Protein AF-A0A8T5IYB0-F1 (afdb_monomer_lite)

Radius of gyration: 17.4 Å; chains: 1; bounding box: 50×28×50 Å

Foldseek 3Di:
DDDDPLRVVVVVVVVVVVVLVVCCVPPVPVSVVVVCVQVVCVVVNVVVVVVVVVVNVVSCVVPDDLLVVVVVVVVVVVVVCVVCVVPVVVVVVPDDPPCPCVVCVVVVVVVVVSVVRVVVVVPD

Sequence (124 aa):
MTYTPIEIIAMIFLVSGVIKMIYLIVNPNAWMNFANKIYSKPKPLKYISLILAAIIFYYLIQVFTMVEIFAVMAFMALIIVFGMADHVGKILKSFKIKNMWKEYWIYTLIWIALMAWVIKELFF

Secondary structure (DSSP, 8-state):
-PPPHHHHHHHHHHHHHHHHHHHHHH-HHHHHHHHHHHHT-HHHHHHHHHHHHHHHHHHHTTTS-HHHHHHHHHHHHHHHHHHHHHHHHHHHHH---TTHHHHHHHHHHHHHHHHHHHHHHHH-

pLDDT: mean 92.92, std 5.95, range [57.06, 98.19]

Structure (mmCIF, N/CA/C/O backbone):
data_AF-A0A8T5IYB0-F1
#
_entry.id   AF-A0A8T5IYB0-F1
#
loop_
_atom_site.group_PDB
_atom_site.id
_atom_site.type_symbol
_atom_site.label_atom_id
_atom_site.label_alt_id
_atom_site.label_comp_id
_atom_site.label_asym_id
_atom_site.label_entity_id
_atom_site.label_seq_id
_atom_site.pdbx_PDB_ins_code
_atom_site.Cartn_x
_atom_site.Cartn_y
_atom_site.Cartn_z
_atom_site.occupancy
_atom_site.B_iso_or_equiv
_atom_site.auth_seq_id
_atom_site.auth_comp_id
_atom_site.auth_asym_id
_atom_site.auth_atom_id
_atom_site.pdbx_PDB_model_num
ATOM 1 N N . MET A 1 1 ? 27.968 -6.196 4.254 1.00 57.06 1 MET A N 1
ATOM 2 C CA . MET A 1 1 ? 26.965 -6.330 3.178 1.00 57.06 1 MET A CA 1
ATOM 3 C C . MET A 1 1 ? 26.205 -5.023 3.097 1.00 57.06 1 MET A C 1
ATOM 5 O O . MET A 1 1 ? 25.812 -4.520 4.143 1.00 57.06 1 MET A O 1
ATOM 9 N N . THR A 1 2 ? 26.078 -4.448 1.906 1.00 83.69 2 THR A N 1
ATOM 10 C CA . THR A 1 2 ? 25.374 -3.176 1.694 1.00 83.69 2 THR A CA 1
ATOM 11 C C . THR A 1 2 ? 23.974 -3.497 1.192 1.00 83.69 2 THR A C 1
ATOM 13 O O . THR A 1 2 ? 23.852 -4.143 0.157 1.00 83.69 2 THR A O 1
ATOM 16 N N . TYR A 1 3 ? 22.944 -3.090 1.934 1.00 88.62 3 TYR A N 1
ATOM 17 C CA . TYR A 1 3 ? 21.552 -3.303 1.539 1.00 88.62 3 TYR A CA 1
ATOM 18 C C . TYR A 1 3 ? 21.174 -2.397 0.366 1.00 88.62 3 TYR A C 1
ATOM 20 O O . TYR A 1 3 ? 21.535 -1.217 0.337 1.00 88.62 3 TYR A O 1
ATOM 28 N N . THR A 1 4 ? 20.413 -2.936 -0.580 1.00 93.38 4 THR A N 1
ATOM 29 C CA . THR A 1 4 ? 19.777 -2.169 -1.651 1.00 93.38 4 THR A CA 1
ATOM 30 C C . THR A 1 4 ? 18.652 -1.283 -1.091 1.00 93.38 4 THR A C 1
ATOM 32 O O . THR A 1 4 ? 18.090 -1.576 -0.030 1.00 93.38 4 THR A O 1
ATOM 35 N N . PRO A 1 5 ? 18.257 -0.201 -1.790 1.00 92.69 5 PRO A N 1
ATOM 36 C CA . PRO A 1 5 ? 17.167 0.662 -1.333 1.00 92.69 5 PRO A CA 1
ATOM 37 C C . PRO A 1 5 ? 15.851 -0.087 -1.078 1.00 92.69 5 PRO A C 1
ATOM 39 O O . PRO A 1 5 ? 15.159 0.206 -0.103 1.00 92.69 5 PRO A O 1
ATOM 42 N N . ILE A 1 6 ? 15.517 -1.078 -1.915 1.00 93.19 6 ILE A N 1
ATOM 43 C CA . ILE A 1 6 ? 14.284 -1.858 -1.759 1.00 93.19 6 ILE A CA 1
ATOM 44 C C . ILE A 1 6 ? 14.338 -2.790 -0.542 1.00 93.19 6 ILE A C 1
ATOM 46 O O . ILE A 1 6 ? 13.347 -2.914 0.175 1.00 93.19 6 ILE A O 1
ATOM 50 N N . GLU A 1 7 ? 15.502 -3.370 -0.239 1.00 93.88 7 GLU A N 1
ATOM 51 C CA . GLU A 1 7 ? 15.707 -4.169 0.974 1.00 93.88 7 GLU A CA 1
ATOM 52 C C . GLU A 1 7 ? 15.596 -3.309 2.235 1.00 93.88 7 GLU A C 1
ATOM 54 O O . GLU A 1 7 ? 15.006 -3.744 3.221 1.00 93.88 7 GLU A O 1
ATOM 59 N N . ILE A 1 8 ? 16.085 -2.064 2.200 1.00 95.19 8 ILE A N 1
ATOM 60 C CA . ILE A 1 8 ? 15.920 -1.112 3.307 1.00 95.19 8 ILE A CA 1
ATOM 61 C C . ILE A 1 8 ? 14.434 -0.796 3.524 1.00 95.19 8 ILE A C 1
ATOM 63 O O . ILE A 1 8 ? 13.959 -0.823 4.660 1.00 95.19 8 ILE A O 1
ATOM 67 N N . ILE A 1 9 ? 13.678 -0.536 2.452 1.00 94.56 9 ILE A N 1
ATOM 68 C CA . ILE A 1 9 ? 12.227 -0.302 2.531 1.00 94.56 9 ILE A CA 1
ATOM 69 C C . ILE A 1 9 ? 11.519 -1.527 3.124 1.00 94.56 9 ILE A C 1
ATOM 71 O O . ILE A 1 9 ? 10.715 -1.385 4.049 1.00 94.56 9 ILE A O 1
ATOM 75 N N . ALA A 1 10 ? 11.847 -2.727 2.638 1.00 94.81 10 ALA A N 1
ATOM 76 C CA . ALA A 1 10 ? 11.290 -3.978 3.139 1.00 94.81 10 ALA A CA 1
ATOM 77 C C . ALA A 1 10 ? 11.627 -4.196 4.622 1.00 94.81 10 ALA A C 1
ATOM 79 O O . ALA A 1 10 ? 10.752 -4.567 5.401 1.00 94.81 10 ALA A O 1
ATOM 80 N N . MET A 1 11 ? 12.857 -3.894 5.039 1.00 96.19 11 MET A N 1
ATOM 81 C CA . MET A 1 11 ? 13.295 -3.990 6.430 1.00 96.19 11 MET A CA 1
ATOM 82 C C . MET A 1 11 ? 12.532 -3.014 7.334 1.00 96.19 11 MET A C 1
ATOM 84 O O . MET A 1 11 ? 12.052 -3.413 8.394 1.00 96.19 11 MET A O 1
ATOM 88 N N . ILE A 1 12 ? 12.362 -1.755 6.917 1.00 95.38 12 ILE A N 1
ATOM 89 C CA . ILE A 1 12 ? 11.574 -0.760 7.663 1.00 95.38 12 ILE A CA 1
ATOM 90 C C . ILE A 1 12 ? 10.119 -1.228 7.801 1.00 95.38 12 ILE A C 1
ATOM 92 O O . ILE A 1 12 ? 9.536 -1.160 8.890 1.00 95.38 12 ILE A O 1
ATOM 96 N N . PHE A 1 13 ? 9.526 -1.736 6.719 1.00 94.75 13 PHE A N 1
ATOM 97 C CA . PHE A 1 13 ? 8.164 -2.261 6.741 1.00 94.75 13 PHE A CA 1
ATOM 98 C C . PHE A 1 13 ? 8.038 -3.486 7.657 1.00 94.75 13 PHE A C 1
ATOM 100 O O . PHE A 1 13 ? 7.123 -3.548 8.474 1.00 94.75 13 PHE A O 1
ATOM 107 N N . LEU A 1 14 ? 8.992 -4.418 7.596 1.00 96.50 14 LEU A N 1
ATOM 108 C CA . LEU A 1 14 ? 9.034 -5.600 8.452 1.00 96.50 14 LEU A CA 1
ATOM 109 C C . LEU A 1 14 ? 9.123 -5.214 9.931 1.00 96.50 14 LEU A C 1
ATOM 111 O O . LEU A 1 14 ? 8.299 -5.652 10.729 1.00 96.50 14 LEU A O 1
ATOM 115 N N . VAL A 1 15 ? 10.086 -4.365 10.297 1.00 96.88 15 VAL A N 1
ATOM 116 C CA . VAL A 1 15 ? 10.292 -3.936 11.688 1.00 96.88 15 VAL A CA 1
ATOM 117 C C . VAL A 1 15 ? 9.055 -3.211 12.215 1.00 96.88 15 VAL A C 1
ATOM 119 O O . VAL A 1 15 ? 8.565 -3.537 13.296 1.00 96.88 15 VAL A O 1
ATOM 122 N N . SER A 1 16 ? 8.499 -2.269 11.448 1.00 94.06 16 SER A N 1
ATOM 123 C CA . SER A 1 16 ? 7.281 -1.556 11.854 1.00 94.06 16 SER A CA 1
ATOM 124 C C . SER A 1 16 ? 6.064 -2.482 11.967 1.00 94.06 16 SER A C 1
ATOM 126 O O . SER A 1 16 ? 5.276 -2.336 12.903 1.00 94.06 16 SER A O 1
ATOM 128 N N . GLY A 1 17 ? 5.936 -3.470 11.077 1.00 94.50 17 GLY A N 1
ATOM 129 C CA . GLY A 1 17 ? 4.907 -4.505 11.128 1.00 94.50 17 GLY A CA 1
ATOM 130 C C . GLY A 1 17 ? 5.021 -5.380 12.374 1.00 94.50 17 GLY A C 1
ATOM 131 O O . GLY A 1 17 ? 4.039 -5.539 13.095 1.00 94.50 17 GLY A O 1
ATOM 132 N N . VAL A 1 18 ? 6.219 -5.879 12.683 1.00 96.62 18 VAL A N 1
ATOM 133 C CA . VAL A 1 18 ? 6.479 -6.680 13.890 1.00 96.62 18 VAL A CA 1
ATOM 134 C C . VAL A 1 18 ? 6.158 -5.879 15.150 1.00 96.62 18 VAL A C 1
ATOM 136 O O . VAL A 1 18 ? 5.404 -6.357 15.996 1.00 96.62 18 VAL A O 1
ATOM 139 N N . ILE A 1 19 ? 6.644 -4.636 15.250 1.00 94.31 19 ILE A N 1
ATOM 140 C CA . ILE A 1 19 ? 6.334 -3.747 16.379 1.00 94.31 19 ILE A CA 1
ATOM 141 C C . ILE A 1 19 ? 4.820 -3.567 16.508 1.00 94.31 19 ILE A C 1
ATOM 143 O O . ILE A 1 19 ? 4.271 -3.754 17.592 1.00 94.31 19 ILE A O 1
ATOM 147 N N . LYS A 1 20 ? 4.125 -3.256 15.408 1.00 92.50 20 LYS A N 1
ATOM 148 C CA . LYS A 1 20 ? 2.667 -3.101 15.395 1.00 92.50 20 LYS A CA 1
ATOM 149 C C . LYS A 1 20 ? 1.956 -4.355 15.907 1.00 92.50 20 LYS A C 1
ATOM 151 O O . LYS A 1 20 ? 1.048 -4.230 16.724 1.00 92.50 20 LYS A O 1
ATOM 156 N N . MET A 1 21 ? 2.350 -5.541 15.446 1.00 94.88 21 MET A N 1
ATOM 157 C CA . MET A 1 21 ? 1.721 -6.800 15.858 1.00 94.88 21 MET A CA 1
ATOM 158 C C . MET A 1 21 ? 1.958 -7.087 17.344 1.00 94.88 21 MET A C 1
ATOM 160 O O . MET A 1 21 ? 1.013 -7.437 18.046 1.00 94.88 21 MET A O 1
ATOM 164 N N . ILE A 1 22 ? 3.172 -6.851 17.852 1.00 94.88 22 ILE A N 1
ATOM 165 C CA . ILE A 1 22 ? 3.481 -6.982 19.284 1.00 94.88 22 ILE A CA 1
ATOM 166 C C . ILE A 1 22 ? 2.612 -6.027 20.109 1.00 94.88 22 ILE A C 1
ATOM 168 O O . ILE A 1 22 ? 1.975 -6.450 21.070 1.00 94.88 22 ILE A O 1
ATOM 172 N N . TYR A 1 23 ? 2.533 -4.752 19.720 1.00 93.12 23 TYR A N 1
ATOM 173 C CA . TYR A 1 23 ? 1.716 -3.765 20.430 1.00 93.12 23 TYR A CA 1
ATOM 174 C C . TYR A 1 23 ? 0.226 -4.102 20.391 1.00 93.12 23 TYR A C 1
ATOM 176 O O . TYR A 1 23 ? -0.451 -3.932 21.399 1.00 93.12 23 TYR A O 1
ATOM 184 N N . LEU A 1 24 ? -0.290 -4.603 19.268 1.00 93.00 24 LEU A N 1
ATOM 185 C CA . LEU A 1 24 ? -1.685 -5.032 19.163 1.00 93.00 24 LEU A CA 1
ATOM 186 C C . LEU A 1 24 ? -2.020 -6.186 20.116 1.00 93.00 24 LEU A C 1
ATOM 188 O O . LEU A 1 24 ? -3.115 -6.197 20.670 1.00 93.00 24 LEU A O 1
ATOM 192 N N . ILE A 1 25 ? -1.090 -7.123 20.323 1.00 95.69 25 ILE A N 1
ATOM 193 C CA . ILE A 1 25 ? -1.281 -8.267 21.224 1.00 95.69 25 ILE A CA 1
ATOM 194 C C . ILE A 1 25 ? -1.118 -7.847 22.692 1.00 95.69 25 ILE A C 1
ATOM 196 O O . ILE A 1 25 ? -1.934 -8.215 23.531 1.00 95.69 25 ILE A O 1
ATOM 200 N N . VAL A 1 26 ? -0.075 -7.074 23.012 1.00 96.50 26 VAL A N 1
ATOM 201 C CA . VAL A 1 26 ? 0.273 -6.719 24.400 1.00 96.50 26 VAL A CA 1
ATOM 202 C C . VAL A 1 26 ? -0.587 -5.572 24.937 1.00 96.50 26 VAL A C 1
ATOM 204 O O . VAL A 1 26 ? -0.990 -5.590 26.097 1.00 96.50 26 VAL A O 1
ATOM 207 N N . ASN A 1 27 ? -0.857 -4.549 24.123 1.00 94.75 27 ASN A N 1
ATOM 208 C CA . ASN A 1 27 ? -1.612 -3.367 24.532 1.00 94.75 27 ASN A CA 1
ATOM 209 C C . ASN A 1 27 ? -2.379 -2.743 23.344 1.00 94.75 27 ASN A C 1
ATOM 211 O O . ASN A 1 27 ? -1.967 -1.708 22.798 1.00 94.75 27 ASN A O 1
ATOM 215 N N . PRO A 1 28 ? -3.527 -3.330 22.954 1.00 92.94 28 PRO A N 1
ATOM 216 C CA . PRO A 1 28 ? -4.306 -2.859 21.809 1.00 92.94 28 PRO A CA 1
ATOM 217 C C . PRO A 1 28 ? -4.783 -1.410 21.970 1.00 92.94 28 PRO A C 1
ATOM 219 O O . PRO A 1 28 ? -4.846 -0.671 20.987 1.00 92.94 28 PRO A O 1
ATOM 222 N N . ASN A 1 29 ? -5.058 -0.969 23.202 1.00 94.50 29 ASN A N 1
ATOM 223 C CA . ASN A 1 29 ? -5.477 0.405 23.487 1.00 94.50 29 ASN A CA 1
ATOM 224 C C . ASN A 1 29 ? -4.365 1.418 23.189 1.00 94.50 29 ASN A C 1
ATOM 226 O O . ASN A 1 29 ? -4.632 2.467 22.602 1.00 94.50 29 ASN A O 1
ATOM 230 N N . ALA A 1 30 ? -3.114 1.104 23.540 1.00 92.75 30 ALA A N 1
ATOM 231 C CA . ALA A 1 30 ? -1.976 1.960 23.214 1.00 92.75 30 ALA A CA 1
ATOM 232 C C . ALA A 1 30 ? -1.811 2.109 21.696 1.00 92.75 30 ALA A C 1
ATOM 234 O O . ALA A 1 30 ? -1.657 3.230 21.202 1.00 92.75 30 ALA A O 1
ATOM 235 N N . TRP A 1 31 ? -1.919 1.003 20.952 1.00 93.50 31 TRP A N 1
ATOM 236 C CA . TRP A 1 31 ? -1.888 1.052 19.492 1.00 93.50 31 TRP A CA 1
ATOM 237 C C . TRP A 1 31 ? -3.049 1.875 18.923 1.00 93.50 31 TRP A C 1
ATOM 239 O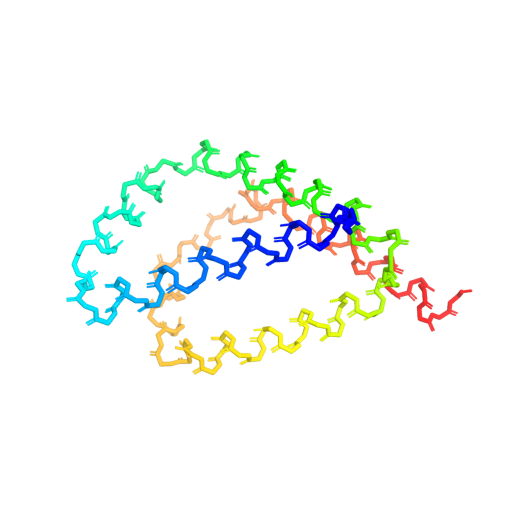 O . TRP A 1 31 ? -2.838 2.710 18.045 1.00 93.50 31 TRP A O 1
ATOM 249 N N . MET A 1 32 ? -4.266 1.693 19.441 1.00 93.62 32 MET A N 1
ATOM 250 C CA . MET A 1 32 ? -5.439 2.421 18.956 1.00 93.62 32 MET A CA 1
ATOM 251 C C . MET A 1 32 ? -5.334 3.926 19.215 1.00 93.62 32 MET A C 1
ATOM 253 O O . MET A 1 32 ? -5.639 4.730 18.337 1.00 93.62 32 MET A O 1
ATOM 257 N N . ASN A 1 33 ? -4.819 4.327 20.379 1.00 94.94 33 ASN A N 1
ATOM 258 C CA . ASN A 1 33 ? -4.561 5.730 20.703 1.00 94.94 33 ASN A CA 1
ATOM 259 C C . ASN A 1 33 ? -3.503 6.344 19.778 1.00 94.94 33 ASN A C 1
ATOM 261 O O . ASN A 1 33 ? -3.671 7.467 19.296 1.00 94.94 33 ASN A O 1
ATOM 265 N N . PHE A 1 34 ? -2.433 5.600 19.487 1.00 93.06 34 PHE A N 1
ATOM 266 C CA . PHE A 1 34 ? -1.416 6.017 18.527 1.00 93.06 34 PHE A CA 1
ATOM 267 C C . PHE A 1 34 ? -1.998 6.174 17.115 1.00 93.06 34 PHE A C 1
ATOM 269 O O . PHE A 1 34 ? -1.823 7.224 16.491 1.00 93.06 34 PHE A O 1
ATOM 276 N N . ALA A 1 35 ? -2.754 5.180 16.643 1.00 92.56 35 ALA A N 1
ATOM 277 C CA . ALA A 1 35 ? -3.433 5.226 15.354 1.00 92.56 35 ALA A CA 1
ATOM 278 C C . ALA A 1 35 ? -4.381 6.433 15.271 1.00 92.56 35 ALA A C 1
ATOM 280 O O . ALA A 1 35 ? -4.277 7.228 14.338 1.00 92.56 35 ALA A O 1
ATOM 281 N N . ASN A 1 36 ? -5.226 6.653 16.281 1.00 94.69 36 ASN A N 1
ATOM 282 C CA . ASN A 1 36 ? -6.133 7.801 16.341 1.00 94.69 36 ASN A CA 1
ATOM 283 C C . ASN A 1 36 ? -5.386 9.141 16.251 1.00 94.69 36 ASN A C 1
ATOM 285 O O . ASN A 1 36 ? -5.819 10.053 15.544 1.00 94.69 36 ASN A O 1
ATOM 289 N N . LYS A 1 37 ? -4.224 9.272 16.898 1.00 94.56 37 LYS A N 1
ATOM 290 C CA . LYS A 1 37 ? -3.402 10.491 16.828 1.00 94.56 37 LYS A CA 1
ATOM 291 C C . LYS A 1 37 ? -2.853 10.760 15.422 1.00 94.56 37 LYS A C 1
ATOM 293 O O . LYS A 1 37 ? -2.721 11.921 15.037 1.00 94.56 37 LYS A O 1
ATOM 298 N N . ILE A 1 38 ? -2.542 9.713 14.661 1.00 93.06 38 ILE A N 1
ATOM 299 C CA . ILE A 1 38 ? -2.071 9.833 13.276 1.00 93.06 38 ILE A CA 1
ATOM 300 C C . ILE A 1 38 ? -3.242 10.136 12.338 1.00 93.06 38 ILE A C 1
ATOM 302 O O . ILE A 1 38 ? -3.216 11.131 11.612 1.00 93.06 38 ILE A O 1
ATOM 306 N N . TYR A 1 39 ? -4.291 9.313 12.379 1.00 92.44 39 TYR A N 1
ATOM 307 C CA . TYR A 1 39 ? -5.429 9.411 11.464 1.00 92.44 39 TYR A CA 1
ATOM 308 C C . TYR A 1 39 ? -6.319 10.637 11.719 1.00 92.44 39 TYR A C 1
ATOM 310 O O . TYR A 1 39 ? -6.981 11.103 10.794 1.00 92.44 39 TYR A O 1
ATOM 318 N N . SER A 1 40 ? -6.279 11.238 12.915 1.00 93.62 40 SER A N 1
ATOM 319 C CA . SER A 1 40 ? -6.956 12.518 13.202 1.00 93.62 40 SER A CA 1
ATOM 320 C C . SER A 1 40 ? -6.383 13.716 12.433 1.00 93.62 40 SER A C 1
ATOM 322 O O . SER A 1 40 ? -7.005 14.779 12.405 1.00 93.62 40 SER A O 1
ATOM 324 N N . LYS A 1 41 ? -5.230 13.566 11.765 1.00 94.06 41 LYS A N 1
ATOM 325 C CA . LYS A 1 41 ? -4.606 14.600 10.925 1.00 94.06 41 LYS A CA 1
ATOM 326 C C . LYS A 1 41 ? -4.613 14.181 9.442 1.00 94.06 41 LYS A C 1
ATOM 328 O O . LYS A 1 41 ? -3.552 13.915 8.873 1.00 94.06 41 LYS A O 1
ATOM 333 N N . PRO A 1 42 ? -5.780 14.159 8.768 1.00 89.00 42 PRO A N 1
ATOM 334 C CA . PRO A 1 42 ? -5.925 13.548 7.444 1.00 89.00 42 PRO A CA 1
ATOM 335 C C . PRO A 1 42 ? -5.143 14.266 6.337 1.00 89.00 42 PRO A C 1
ATOM 337 O O . PRO A 1 42 ? -4.579 13.612 5.466 1.00 89.00 42 PRO A O 1
ATOM 340 N N . LYS A 1 43 ? -5.061 15.605 6.365 1.00 91.62 43 LYS A N 1
ATOM 341 C CA . LYS A 1 43 ? -4.331 16.385 5.348 1.00 91.62 43 LYS A CA 1
ATOM 342 C C . LYS A 1 43 ? -2.829 16.058 5.307 1.00 91.62 43 LYS A C 1
ATOM 344 O O . LYS A 1 43 ? -2.370 15.637 4.248 1.00 91.62 43 LYS A O 1
ATOM 349 N N . PRO A 1 44 ? -2.053 16.214 6.401 1.00 93.25 44 PRO A N 1
ATOM 350 C CA . PRO A 1 44 ? -0.629 15.883 6.368 1.00 93.25 44 PRO A CA 1
ATOM 351 C C . PRO A 1 44 ? -0.404 14.395 6.096 1.00 93.25 44 PRO A C 1
ATOM 353 O O . PRO A 1 44 ? 0.474 14.061 5.308 1.00 93.25 44 PRO A O 1
ATOM 356 N N . LEU A 1 45 ? -1.237 13.511 6.659 1.00 94.44 45 LEU A N 1
ATOM 357 C CA . LEU A 1 45 ? -1.139 12.077 6.402 1.00 94.44 45 LEU A CA 1
ATOM 358 C C . LEU A 1 45 ? -1.301 11.749 4.911 1.00 94.44 45 LEU A C 1
ATOM 360 O O . LEU A 1 45 ? -0.510 10.976 4.376 1.00 94.44 45 LEU A O 1
ATOM 364 N N . LYS A 1 46 ? -2.271 12.367 4.225 1.00 92.31 46 LYS A N 1
ATOM 365 C CA . LYS A 1 46 ? -2.501 12.187 2.783 1.00 92.31 46 LYS A CA 1
ATOM 366 C C . LYS A 1 46 ? -1.273 12.579 1.959 1.00 92.31 46 LYS A C 1
ATOM 368 O O . LYS A 1 46 ? -0.852 11.800 1.111 1.00 92.31 46 LYS A O 1
ATOM 373 N N . TYR A 1 47 ? -0.685 13.750 2.215 1.00 93.81 47 TYR A N 1
ATOM 374 C CA . TYR A 1 47 ? 0.485 14.216 1.461 1.00 93.81 47 TYR A CA 1
ATOM 375 C C . TYR A 1 47 ? 1.735 13.381 1.743 1.00 93.81 47 TYR A C 1
ATOM 377 O O . TYR A 1 47 ? 2.409 12.972 0.803 1.00 93.81 47 TYR A O 1
ATOM 385 N N . ILE A 1 48 ? 2.009 13.069 3.013 1.00 95.69 48 ILE A N 1
ATOM 386 C CA . ILE A 1 48 ? 3.147 12.222 3.395 1.00 95.69 48 ILE A CA 1
ATOM 387 C C . ILE A 1 48 ? 3.010 10.838 2.756 1.00 95.69 48 ILE A C 1
ATOM 389 O O . ILE A 1 48 ? 3.967 10.337 2.175 1.00 95.69 48 ILE A O 1
ATOM 393 N N . SER A 1 49 ? 1.812 10.249 2.798 1.00 94.88 49 SER A N 1
ATOM 394 C CA . SER A 1 49 ? 1.560 8.934 2.199 1.00 94.88 49 SER A CA 1
ATOM 395 C C . SER A 1 49 ? 1.725 8.955 0.682 1.00 94.88 49 SER A C 1
ATOM 397 O O . SER A 1 49 ? 2.282 8.017 0.129 1.00 94.88 49 SER A O 1
ATOM 399 N N . LEU A 1 50 ? 1.292 10.023 0.004 1.00 94.69 50 LEU A N 1
ATOM 400 C CA . LEU A 1 50 ? 1.465 10.159 -1.443 1.00 94.69 50 LEU A CA 1
ATOM 401 C C . LEU A 1 50 ? 2.946 10.276 -1.833 1.00 94.69 50 LEU A C 1
ATOM 403 O O . LEU A 1 50 ? 3.380 9.624 -2.778 1.00 94.69 50 LEU A O 1
ATOM 407 N N . ILE A 1 51 ? 3.724 11.066 -1.088 1.00 96.94 51 ILE A N 1
ATOM 408 C CA . ILE A 1 51 ? 5.169 11.220 -1.313 1.00 96.94 51 ILE A CA 1
ATOM 409 C C . ILE A 1 51 ? 5.887 9.889 -1.076 1.00 96.94 51 ILE A C 1
ATOM 411 O O . ILE A 1 51 ? 6.657 9.447 -1.924 1.00 96.94 51 ILE A O 1
ATOM 415 N N . LEU A 1 52 ? 5.603 9.217 0.044 1.00 95.88 52 LEU A N 1
ATOM 416 C CA . LEU A 1 52 ? 6.190 7.911 0.346 1.00 95.88 52 LEU A CA 1
ATOM 417 C C . LEU A 1 52 ? 5.803 6.859 -0.697 1.00 95.88 52 LEU A C 1
ATOM 419 O O . LEU A 1 52 ? 6.662 6.089 -1.115 1.00 95.88 52 LEU A O 1
ATOM 423 N N . ALA A 1 53 ? 4.549 6.854 -1.155 1.00 96.00 53 ALA A N 1
ATOM 424 C CA . ALA A 1 53 ? 4.101 5.958 -2.214 1.00 96.00 53 ALA A CA 1
ATOM 425 C C . ALA A 1 53 ? 4.878 6.189 -3.516 1.00 96.00 53 ALA A C 1
ATOM 427 O O . ALA A 1 53 ? 5.332 5.221 -4.114 1.00 96.00 53 ALA A O 1
ATOM 428 N N . ALA A 1 54 ? 5.096 7.444 -3.927 1.00 96.38 54 ALA A N 1
ATOM 429 C CA . ALA A 1 54 ? 5.882 7.762 -5.120 1.00 96.38 54 ALA A CA 1
ATOM 430 C C . ALA A 1 54 ? 7.352 7.320 -4.991 1.00 96.38 54 ALA A C 1
ATOM 432 O O . ALA A 1 54 ? 7.902 6.746 -5.929 1.00 96.38 54 ALA A O 1
ATOM 433 N N . ILE A 1 55 ? 7.971 7.534 -3.823 1.00 96.75 55 ILE A N 1
ATOM 434 C CA . ILE A 1 55 ? 9.352 7.106 -3.548 1.00 96.75 55 ILE A CA 1
ATOM 435 C C . ILE A 1 55 ? 9.463 5.580 -3.609 1.00 96.75 55 ILE A C 1
ATOM 437 O O . ILE A 1 55 ? 10.341 5.055 -4.288 1.00 96.75 55 ILE A O 1
ATOM 441 N N . ILE A 1 56 ? 8.575 4.859 -2.920 1.00 96.25 56 ILE A N 1
ATOM 442 C CA . ILE A 1 56 ? 8.589 3.392 -2.913 1.00 96.25 56 ILE A CA 1
ATOM 443 C C . ILE A 1 56 ? 8.321 2.856 -4.321 1.00 96.25 56 ILE A C 1
ATOM 445 O O . ILE A 1 56 ? 9.030 1.962 -4.772 1.00 96.25 56 ILE A O 1
ATOM 449 N N . PHE A 1 57 ? 7.350 3.427 -5.038 1.00 96.25 57 PHE A N 1
ATOM 450 C CA . PHE A 1 57 ? 7.030 3.031 -6.406 1.00 96.25 57 PHE A CA 1
ATOM 451 C C . PHE A 1 57 ? 8.227 3.191 -7.349 1.00 96.25 57 PHE A C 1
ATOM 453 O O . PHE A 1 57 ? 8.522 2.267 -8.098 1.00 96.25 57 PHE A O 1
ATOM 460 N N . TYR A 1 58 ? 8.967 4.303 -7.257 1.00 97.00 58 TYR A N 1
ATOM 461 C CA . TYR A 1 58 ? 10.185 4.531 -8.043 1.00 97.00 58 TYR A CA 1
ATOM 462 C C . TYR A 1 58 ? 11.238 3.432 -7.852 1.00 97.00 58 TYR A C 1
ATOM 464 O O . TYR A 1 58 ? 11.867 3.018 -8.823 1.00 97.00 58 TYR A O 1
ATOM 472 N N . TYR A 1 59 ? 11.425 2.946 -6.623 1.00 96.62 59 TYR A N 1
ATOM 473 C CA . TYR A 1 59 ? 12.352 1.842 -6.359 1.00 96.62 59 TYR A CA 1
ATOM 474 C C . TYR A 1 59 ? 11.778 0.478 -6.750 1.00 96.62 59 TYR A C 1
ATOM 476 O O . TYR A 1 59 ? 12.535 -0.387 -7.181 1.00 96.62 59 TYR A O 1
ATOM 484 N N . LEU A 1 60 ? 10.461 0.278 -6.635 1.00 96.31 60 LEU A N 1
ATOM 485 C CA . LEU A 1 60 ? 9.813 -0.971 -7.038 1.00 96.31 60 LEU A CA 1
ATOM 486 C C . LEU A 1 60 ? 9.962 -1.224 -8.539 1.00 96.31 60 LEU A C 1
ATOM 488 O O . LEU A 1 60 ? 10.399 -2.305 -8.913 1.00 96.31 60 LEU A O 1
ATOM 492 N N . ILE A 1 61 ? 9.678 -0.231 -9.385 1.00 96.44 61 ILE A N 1
ATOM 493 C CA . ILE A 1 61 ? 9.723 -0.390 -10.851 1.00 96.44 61 ILE A CA 1
ATOM 494 C C . ILE A 1 61 ? 11.139 -0.562 -11.423 1.00 96.44 61 ILE A C 1
ATOM 496 O O . ILE A 1 61 ? 11.295 -0.841 -12.606 1.00 96.44 61 ILE A O 1
ATOM 500 N N . GLN A 1 62 ? 12.183 -0.368 -10.612 1.00 95.19 62 GLN A N 1
ATOM 501 C CA . GLN A 1 62 ? 13.566 -0.659 -11.011 1.00 95.19 62 GLN A CA 1
ATOM 502 C C . GLN A 1 62 ? 13.928 -2.135 -10.856 1.00 95.19 62 GLN A C 1
ATOM 504 O O . GLN A 1 62 ? 14.917 -2.582 -11.432 1.00 95.19 62 GLN A O 1
ATOM 509 N N . VAL A 1 63 ? 13.171 -2.864 -10.038 1.00 95.12 63 VAL A N 1
ATOM 510 C CA . VAL A 1 63 ? 13.478 -4.246 -9.652 1.00 95.12 63 VAL A CA 1
ATOM 511 C C . VAL A 1 63 ? 12.385 -5.204 -10.115 1.00 95.12 63 VAL A C 1
ATOM 513 O O . VAL A 1 63 ? 12.688 -6.339 -10.462 1.00 95.12 63 VAL A O 1
ATOM 516 N N . PHE A 1 64 ? 11.135 -4.743 -10.144 1.00 95.75 64 PHE A N 1
ATOM 517 C CA . PHE A 1 64 ? 9.962 -5.529 -10.500 1.00 95.75 64 PHE A CA 1
ATOM 518 C C . PHE A 1 64 ? 9.242 -4.934 -11.707 1.00 95.75 64 PHE A C 1
ATOM 520 O O . PHE A 1 64 ? 9.150 -3.714 -11.866 1.00 95.75 64 PHE A O 1
ATOM 527 N N . THR A 1 65 ? 8.664 -5.817 -12.510 1.00 96.50 65 THR A N 1
ATOM 528 C CA . THR A 1 65 ? 7.707 -5.480 -13.570 1.00 96.50 65 THR A CA 1
ATOM 529 C C . THR A 1 65 ? 6.395 -4.962 -12.979 1.00 96.50 65 THR A C 1
ATOM 531 O O . THR A 1 65 ? 6.025 -5.299 -11.846 1.00 96.50 65 THR A O 1
ATOM 534 N N . MET A 1 66 ? 5.624 -4.176 -13.742 1.00 96.31 66 MET A N 1
ATOM 535 C CA . MET A 1 66 ? 4.309 -3.735 -13.252 1.00 96.31 66 MET A CA 1
ATOM 536 C C . MET A 1 66 ? 3.357 -4.912 -13.043 1.00 96.31 66 MET A C 1
ATOM 538 O O . MET A 1 66 ? 2.505 -4.862 -12.152 1.00 96.31 66 MET A O 1
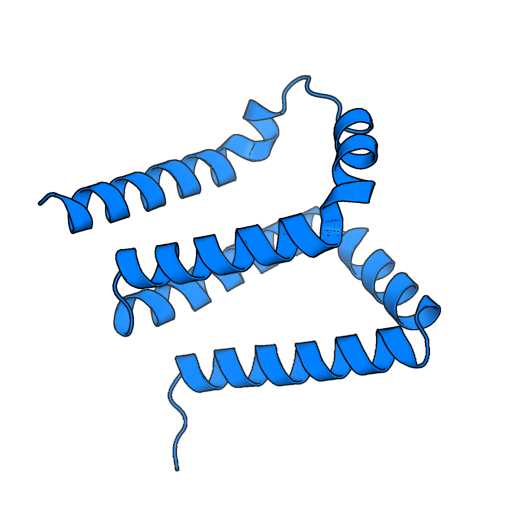ATOM 542 N N . VAL A 1 67 ? 3.525 -5.979 -13.828 1.00 97.50 67 VAL A N 1
ATOM 543 C CA . VAL A 1 67 ? 2.756 -7.221 -13.705 1.00 97.50 67 VAL A CA 1
ATOM 544 C C . VAL A 1 67 ? 3.021 -7.895 -12.356 1.00 97.50 67 VAL A C 1
ATOM 546 O O . VAL A 1 67 ? 2.068 -8.229 -11.651 1.00 97.50 67 VAL A O 1
ATOM 549 N N . GLU A 1 68 ? 4.285 -8.034 -11.945 1.00 97.25 68 GLU A N 1
ATOM 550 C CA . GLU A 1 68 ? 4.652 -8.593 -10.635 1.00 97.25 68 GLU A CA 1
ATOM 551 C C . GLU A 1 68 ? 4.127 -7.734 -9.479 1.00 97.25 68 GLU A C 1
ATOM 553 O O . GLU A 1 68 ? 3.553 -8.264 -8.524 1.00 97.25 68 GLU A O 1
ATOM 558 N N . ILE A 1 69 ? 4.247 -6.404 -9.582 1.00 97.06 69 ILE A N 1
ATOM 559 C CA . ILE A 1 69 ? 3.707 -5.477 -8.577 1.00 97.06 69 ILE A CA 1
ATOM 560 C C . ILE A 1 69 ? 2.194 -5.686 -8.433 1.00 97.06 69 ILE A C 1
ATOM 562 O O . ILE A 1 69 ? 1.693 -5.834 -7.316 1.00 97.06 69 ILE A O 1
ATOM 566 N N . PHE A 1 70 ? 1.455 -5.751 -9.543 1.00 97.62 70 PHE A N 1
ATOM 567 C CA . PHE A 1 70 ? 0.009 -5.970 -9.514 1.00 97.62 70 PHE A CA 1
ATOM 568 C C . PHE A 1 70 ? -0.379 -7.358 -8.999 1.00 97.62 70 PHE A C 1
ATOM 570 O O . PHE A 1 70 ? -1.376 -7.466 -8.284 1.00 97.62 70 PHE A O 1
ATOM 577 N N . ALA A 1 71 ? 0.408 -8.398 -9.278 1.00 97.75 71 ALA A N 1
ATOM 578 C CA . ALA A 1 71 ? 0.188 -9.729 -8.721 1.00 97.75 71 ALA A CA 1
ATOM 579 C C . ALA A 1 71 ? 0.305 -9.727 -7.184 1.00 97.75 71 ALA A C 1
ATOM 581 O O . ALA A 1 71 ? -0.574 -10.249 -6.492 1.00 97.75 71 ALA A O 1
ATOM 582 N N . VAL A 1 72 ? 1.329 -9.065 -6.630 1.00 97.06 72 VAL A N 1
ATOM 583 C CA . VAL A 1 72 ? 1.486 -8.907 -5.173 1.00 97.06 72 VAL A CA 1
ATOM 584 C C . VAL A 1 72 ? 0.359 -8.055 -4.584 1.00 97.06 72 VAL A C 1
ATOM 586 O O . VAL A 1 72 ? -0.172 -8.389 -3.523 1.00 97.06 72 VAL A O 1
ATOM 589 N N . MET A 1 73 ? -0.067 -6.987 -5.267 1.00 96.56 73 MET A N 1
ATOM 590 C CA . MET A 1 73 ? -1.218 -6.191 -4.824 1.00 96.56 73 MET A CA 1
ATOM 591 C C . MET A 1 73 ? -2.514 -7.005 -4.812 1.00 96.56 73 MET A C 1
ATOM 593 O O . MET A 1 73 ? -3.300 -6.858 -3.878 1.00 96.56 73 MET A O 1
ATOM 597 N N . ALA A 1 74 ? -2.740 -7.863 -5.809 1.00 97.75 74 ALA A N 1
ATOM 598 C CA . ALA A 1 74 ? -3.902 -8.745 -5.853 1.00 97.75 74 ALA A CA 1
ATOM 599 C C . ALA A 1 74 ? -3.898 -9.715 -4.663 1.00 97.75 74 ALA A C 1
ATOM 601 O O . ALA A 1 74 ? -4.906 -9.834 -3.966 1.00 97.75 74 ALA A O 1
ATOM 602 N N . PHE A 1 75 ? -2.749 -10.328 -4.364 1.00 98.19 75 PHE A N 1
ATOM 603 C CA . PHE A 1 75 ? -2.578 -11.144 -3.162 1.00 98.19 75 PHE A CA 1
ATOM 604 C C . PHE A 1 75 ? -2.887 -10.350 -1.881 1.00 98.19 75 PHE A C 1
ATOM 606 O O . PHE A 1 75 ? -3.707 -10.775 -1.066 1.00 98.19 75 PHE A O 1
ATOM 613 N N . MET A 1 76 ? -2.308 -9.155 -1.726 1.00 96.94 76 MET A N 1
ATOM 614 C CA . MET A 1 76 ? -2.550 -8.290 -0.566 1.00 96.94 76 MET A CA 1
ATOM 615 C C . MET A 1 76 ? -4.020 -7.875 -0.432 1.00 96.94 76 MET A C 1
ATOM 617 O O . MET A 1 76 ? -4.551 -7.857 0.679 1.00 96.94 76 MET A O 1
ATOM 621 N N . ALA A 1 77 ? -4.700 -7.573 -1.540 1.00 96.38 77 ALA A N 1
ATOM 622 C CA . ALA A 1 77 ? -6.117 -7.225 -1.543 1.00 96.38 77 ALA A CA 1
ATOM 623 C C . ALA A 1 77 ? -6.980 -8.375 -1.002 1.00 96.38 77 ALA A C 1
ATOM 625 O O . ALA A 1 77 ? -7.868 -8.132 -0.185 1.00 96.38 77 ALA A O 1
ATOM 626 N N . LEU A 1 78 ? -6.682 -9.622 -1.382 1.00 97.62 78 LEU A N 1
ATOM 627 C CA . LEU A 1 78 ? -7.389 -10.802 -0.875 1.00 97.62 78 LEU A CA 1
ATOM 628 C C . LEU A 1 78 ? -7.189 -10.991 0.635 1.00 97.62 78 LEU A C 1
ATOM 630 O O . LEU A 1 78 ? -8.159 -11.246 1.348 1.00 97.62 78 LEU A O 1
ATOM 634 N N . ILE A 1 79 ? -5.969 -10.796 1.144 1.00 97.62 79 ILE A N 1
ATOM 635 C CA . ILE A 1 79 ? -5.687 -10.866 2.588 1.00 97.62 79 ILE A CA 1
ATOM 636 C C . ILE A 1 79 ? -6.428 -9.763 3.359 1.00 97.62 79 ILE A C 1
ATOM 638 O O . ILE A 1 79 ? -6.982 -10.020 4.429 1.00 97.62 79 ILE A O 1
ATOM 642 N N . ILE A 1 80 ? -6.487 -8.541 2.816 1.00 94.56 80 ILE A N 1
ATOM 643 C CA . ILE A 1 80 ? -7.245 -7.437 3.424 1.00 94.56 80 ILE A CA 1
ATOM 644 C C . ILE A 1 80 ? -8.736 -7.774 3.474 1.00 94.56 80 ILE A C 1
ATOM 646 O O . ILE A 1 80 ? -9.362 -7.578 4.515 1.00 94.56 80 ILE A O 1
ATOM 650 N N . VAL A 1 81 ? -9.305 -8.292 2.381 1.00 94.12 81 VAL A N 1
ATOM 651 C CA . VAL A 1 81 ? -10.717 -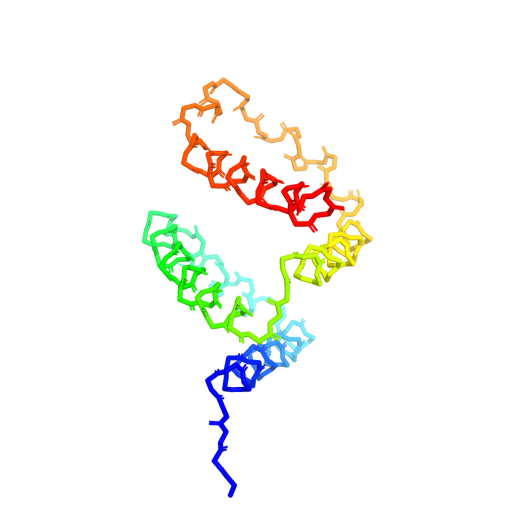8.700 2.337 1.00 94.12 81 VAL A CA 1
ATOM 652 C C . VAL A 1 81 ? -10.987 -9.796 3.360 1.00 94.12 81 VAL A C 1
ATOM 654 O O . VAL A 1 81 ? -11.932 -9.657 4.128 1.00 94.12 81 VAL A O 1
ATOM 657 N N . PHE A 1 82 ? -10.135 -10.820 3.440 1.00 95.94 82 PHE A N 1
ATOM 658 C CA . PHE A 1 82 ? -10.241 -11.869 4.455 1.00 95.94 82 PHE A CA 1
ATOM 659 C C . PHE A 1 82 ? -10.284 -11.289 5.878 1.00 95.94 82 PHE A C 1
ATOM 661 O O . PHE A 1 82 ? -11.177 -11.622 6.650 1.00 95.94 82 PHE A O 1
ATOM 668 N N . GLY A 1 83 ? -9.374 -10.368 6.211 1.00 93.88 83 GLY A N 1
ATOM 669 C CA . GLY A 1 83 ? -9.314 -9.766 7.547 1.00 93.88 83 GLY A CA 1
ATOM 670 C C . GLY A 1 83 ? -10.435 -8.766 7.859 1.00 93.88 83 GLY A C 1
ATOM 671 O O . GLY A 1 83 ? -10.692 -8.484 9.028 1.00 93.88 83 GLY A O 1
ATOM 672 N N . MET A 1 84 ? -11.096 -8.207 6.842 1.00 93.75 84 MET A N 1
ATOM 673 C CA . MET A 1 84 ? -12.066 -7.115 7.002 1.00 93.75 84 MET A CA 1
ATOM 674 C C . MET A 1 84 ? -13.501 -7.487 6.626 1.00 93.75 84 MET A C 1
ATOM 676 O O . MET A 1 84 ? -14.387 -6.660 6.850 1.00 93.75 84 MET A O 1
ATOM 680 N N . ALA A 1 85 ? -13.751 -8.680 6.077 1.00 94.69 85 ALA A N 1
ATOM 681 C CA . ALA A 1 85 ? -15.030 -9.080 5.481 1.00 94.69 85 ALA A CA 1
ATO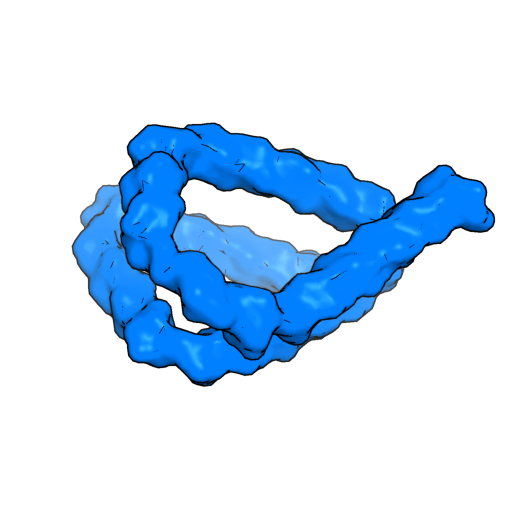M 682 C C . ALA A 1 85 ? -16.245 -8.743 6.365 1.00 94.69 85 ALA A C 1
ATOM 684 O O . ALA A 1 85 ? -17.173 -8.072 5.908 1.00 94.69 85 ALA A O 1
ATOM 685 N N . ASP A 1 86 ? -16.183 -9.082 7.655 1.00 94.88 86 ASP A N 1
ATOM 686 C CA . ASP A 1 86 ? -17.271 -8.853 8.621 1.00 94.88 86 ASP A CA 1
ATOM 687 C C . ASP A 1 86 ? -17.529 -7.368 8.937 1.00 94.88 86 ASP A C 1
ATOM 689 O O . ASP A 1 86 ? -18.584 -6.981 9.449 1.00 94.88 86 ASP A O 1
ATOM 693 N N . HIS A 1 87 ? -16.562 -6.503 8.633 1.00 92.25 87 HIS A N 1
ATOM 694 C CA . HIS A 1 87 ? -16.567 -5.087 8.989 1.00 92.25 87 HIS A CA 1
ATOM 695 C C . HIS A 1 87 ? -16.855 -4.175 7.791 1.00 92.25 87 HIS A C 1
ATOM 697 O O . HIS A 1 87 ? -17.407 -3.085 7.978 1.00 92.25 87 HIS A O 1
ATOM 703 N N . VAL A 1 88 ? -16.551 -4.612 6.562 1.00 88.19 88 VAL A N 1
ATOM 704 C CA . VAL A 1 88 ? -16.709 -3.796 5.343 1.00 88.19 88 VAL A CA 1
ATOM 705 C C . VAL A 1 88 ? -18.142 -3.283 5.187 1.00 88.19 88 VAL A C 1
ATOM 707 O O . VAL A 1 88 ? -18.341 -2.099 4.919 1.00 88.19 88 VAL A O 1
ATOM 710 N N . GLY A 1 89 ? -19.154 -4.120 5.433 1.00 88.94 89 GLY A N 1
ATOM 711 C CA . GLY A 1 89 ? -20.558 -3.716 5.297 1.00 88.94 89 GLY A CA 1
ATOM 712 C C . GLY A 1 89 ? -20.963 -2.558 6.221 1.00 88.94 89 GLY A C 1
ATOM 713 O O . GLY A 1 89 ? -21.747 -1.695 5.825 1.00 88.94 89 GLY A O 1
ATOM 714 N N . LYS A 1 90 ? -20.407 -2.494 7.439 1.00 90.94 90 LYS A N 1
ATOM 715 C CA . LYS A 1 90 ? -20.640 -1.378 8.376 1.00 90.94 90 LYS A CA 1
ATOM 716 C C . LYS A 1 90 ? -19.913 -0.115 7.922 1.00 90.94 90 LYS A C 1
ATOM 718 O O . LYS A 1 90 ? -20.489 0.969 7.961 1.00 90.94 90 LYS A O 1
ATOM 723 N N . ILE A 1 91 ? -18.678 -0.269 7.452 1.00 88.50 91 ILE A N 1
ATOM 724 C CA . ILE A 1 91 ? -17.851 0.831 6.952 1.00 88.50 91 ILE A CA 1
ATOM 725 C C . ILE A 1 91 ? -18.525 1.499 5.747 1.00 88.50 91 ILE A C 1
ATOM 727 O O . ILE A 1 91 ? -18.690 2.717 5.744 1.00 88.50 91 ILE A O 1
ATOM 731 N N . LEU A 1 92 ? -19.004 0.724 4.770 1.00 86.94 92 LEU A N 1
ATOM 732 C CA . LEU A 1 92 ? -19.654 1.258 3.567 1.00 86.94 92 LEU A CA 1
ATOM 733 C C . LEU A 1 92 ? -20.894 2.106 3.884 1.00 86.94 92 LEU A C 1
ATOM 735 O O . LEU A 1 92 ? -21.085 3.154 3.275 1.00 86.94 92 LEU A O 1
ATOM 739 N N . LYS A 1 93 ? -21.696 1.713 4.882 1.00 87.38 93 LYS A N 1
ATOM 740 C CA . LYS A 1 93 ? -22.879 2.484 5.314 1.00 87.38 93 LYS A CA 1
ATOM 741 C C . LYS A 1 93 ? -22.533 3.840 5.936 1.00 87.38 93 LYS A C 1
ATOM 743 O O . LYS A 1 93 ? -23.387 4.720 5.980 1.00 87.38 93 LYS A O 1
ATOM 748 N N . SER A 1 94 ? -21.305 4.012 6.425 1.00 85.75 94 SER A N 1
ATOM 749 C CA . SER A 1 94 ? -20.853 5.266 7.039 1.00 85.75 94 SER A CA 1
ATOM 750 C C . SER A 1 94 ? -20.397 6.318 6.019 1.00 85.75 94 SER A C 1
ATOM 752 O O . SER A 1 94 ? -20.302 7.500 6.354 1.00 85.75 94 SER A O 1
ATOM 754 N N . PHE A 1 95 ? -20.151 5.922 4.766 1.00 81.62 95 PHE A N 1
ATOM 755 C CA . PHE A 1 95 ? -19.700 6.830 3.716 1.00 81.62 95 PHE A CA 1
ATOM 756 C C . PHE A 1 95 ? -20.858 7.632 3.110 1.00 81.62 95 PHE A C 1
ATOM 758 O O . PHE A 1 95 ? -21.863 7.089 2.653 1.00 81.62 95 PHE A O 1
ATOM 765 N N . LYS A 1 96 ? -20.688 8.956 3.031 1.00 76.94 96 LYS A N 1
ATOM 766 C CA . LYS A 1 96 ? -21.574 9.836 2.258 1.00 76.94 96 LYS A CA 1
ATOM 767 C C . LYS A 1 96 ? -21.068 9.904 0.818 1.00 76.94 96 LYS A C 1
ATOM 769 O O . LYS A 1 96 ? -20.056 10.535 0.548 1.00 76.94 96 LYS A O 1
ATOM 774 N N . ILE A 1 97 ? -21.801 9.292 -0.111 1.00 76.38 97 ILE A N 1
ATOM 775 C CA . ILE A 1 97 ? -21.385 9.156 -1.523 1.00 76.38 97 ILE A CA 1
ATOM 776 C C . ILE A 1 97 ? -21.350 10.507 -2.270 1.00 76.38 97 ILE A C 1
ATOM 778 O O . ILE A 1 97 ? -20.665 10.667 -3.283 1.00 76.38 97 ILE A O 1
ATOM 782 N N . LYS A 1 98 ? -22.066 11.518 -1.764 1.00 75.56 98 LYS A N 1
ATOM 783 C CA . LYS A 1 98 ? -22.178 12.829 -2.412 1.00 75.56 98 LYS A CA 1
ATOM 784 C C . LYS A 1 98 ? -20.791 13.474 -2.571 1.00 75.56 98 LYS A C 1
ATOM 786 O O . LYS A 1 98 ? -20.160 13.830 -1.586 1.00 75.56 98 LYS A O 1
ATOM 791 N N . ASN A 1 99 ? -20.373 13.678 -3.823 1.00 75.62 99 ASN A N 1
ATOM 792 C CA . ASN A 1 99 ? -19.104 14.292 -4.247 1.00 75.62 99 ASN A CA 1
ATOM 793 C C . ASN A 1 99 ? -17.816 13.463 -4.057 1.00 75.62 99 ASN A C 1
ATOM 795 O O . ASN A 1 99 ? -16.738 14.029 -4.238 1.00 75.62 99 ASN A O 1
ATOM 799 N N . MET A 1 100 ? -17.888 12.148 -3.805 1.00 76.56 100 MET A N 1
ATOM 800 C CA . MET A 1 100 ? -16.686 11.300 -3.676 1.00 76.56 100 MET A CA 1
ATOM 801 C C . MET A 1 100 ? -15.716 11.451 -4.859 1.00 76.56 100 MET A C 1
ATOM 803 O O . MET A 1 1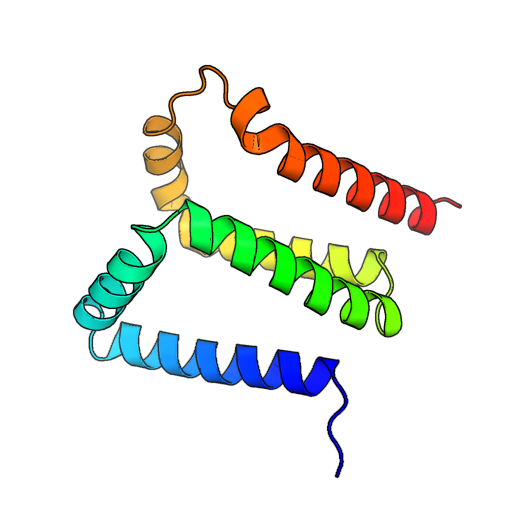00 ? -14.510 11.571 -4.662 1.00 76.56 100 MET A O 1
ATOM 807 N N . TRP A 1 101 ? -16.231 11.549 -6.088 1.00 78.25 101 TRP A N 1
ATOM 808 C CA . TRP A 1 101 ? -15.392 11.742 -7.274 1.00 78.25 101 TRP A CA 1
ATOM 809 C C . TRP A 1 101 ? -14.467 12.964 -7.161 1.00 78.25 101 TRP A C 1
ATOM 811 O O . TRP A 1 101 ? -13.287 12.879 -7.483 1.00 78.25 101 TRP A O 1
ATOM 821 N N . LYS A 1 102 ? -14.966 14.093 -6.637 1.00 82.56 102 LYS A N 1
ATOM 822 C CA . LYS A 1 102 ? -14.170 15.322 -6.469 1.00 82.56 102 LYS A CA 1
ATOM 823 C C . LYS A 1 102 ? -13.175 15.242 -5.312 1.00 82.56 102 LYS A C 1
ATOM 825 O O . LYS A 1 102 ? -12.223 16.011 -5.289 1.00 82.56 102 LYS A O 1
ATOM 830 N N . GLU A 1 103 ? -13.373 14.350 -4.351 1.00 84.38 103 GLU A N 1
ATOM 831 C CA . GLU A 1 103 ? -12.458 14.186 -3.216 1.00 84.38 103 GLU A CA 1
ATOM 832 C C . GLU A 1 103 ? -11.303 13.224 -3.542 1.00 84.38 103 GLU A C 1
ATOM 834 O O . GLU A 1 103 ? -10.157 13.431 -3.118 1.00 84.38 103 GLU A O 1
ATOM 839 N N . TYR A 1 104 ? -11.597 12.213 -4.364 1.00 88.00 104 TYR A N 1
ATOM 840 C CA . TYR A 1 104 ? -10.688 11.124 -4.714 1.00 88.00 104 TYR A CA 1
ATOM 841 C C . TYR A 1 104 ? -10.199 11.164 -6.170 1.00 88.00 104 TYR A C 1
ATOM 843 O O . TYR A 1 104 ? -9.592 10.196 -6.623 1.00 88.00 104 TYR A O 1
ATOM 851 N N . TRP A 1 105 ? -10.406 12.258 -6.913 1.00 90.25 105 TRP A N 1
ATOM 852 C CA . TRP A 1 105 ? -10.020 12.334 -8.332 1.00 90.25 105 TRP A CA 1
ATOM 853 C C . TRP A 1 105 ? -8.527 12.064 -8.565 1.00 90.25 105 TRP A C 1
ATOM 855 O O . TRP A 1 105 ? -8.193 11.319 -9.476 1.00 90.25 105 TRP A O 1
ATOM 865 N N . ILE A 1 106 ? -7.635 12.593 -7.713 1.00 90.81 106 ILE A N 1
ATOM 866 C CA . ILE A 1 106 ? -6.180 12.363 -7.826 1.00 90.81 106 ILE A CA 1
ATOM 867 C C . ILE A 1 106 ? -5.869 10.877 -7.666 1.00 90.81 106 ILE A C 1
ATOM 869 O O . ILE A 1 106 ? -5.156 10.295 -8.474 1.00 90.81 106 ILE A O 1
ATOM 873 N N . TYR A 1 107 ? -6.434 10.259 -6.627 1.00 92.12 107 TYR A N 1
ATOM 874 C CA . TYR A 1 107 ? -6.274 8.831 -6.369 1.00 92.12 107 TYR A CA 1
ATOM 875 C C . TYR A 1 107 ? -6.795 7.999 -7.546 1.00 92.12 107 TYR A C 1
ATOM 877 O O . TYR A 1 107 ? -6.120 7.084 -8.005 1.00 92.12 107 TYR A O 1
ATOM 885 N N . THR A 1 108 ? -7.959 8.367 -8.079 1.00 92.31 108 THR A N 1
ATOM 886 C CA . THR A 1 108 ? -8.581 7.690 -9.222 1.00 92.31 108 THR A CA 1
ATOM 887 C C . THR A 1 108 ? -7.722 7.811 -10.481 1.00 92.31 108 THR A C 1
ATOM 889 O O . THR A 1 108 ? -7.514 6.822 -11.176 1.00 92.31 108 THR A O 1
ATOM 892 N N . LEU A 1 109 ? -7.168 8.995 -10.751 1.00 95.06 109 LEU A N 1
ATOM 893 C CA . LEU A 1 109 ? -6.287 9.236 -11.893 1.00 95.06 109 LEU A CA 1
ATOM 894 C C . LEU A 1 109 ? -5.005 8.404 -11.796 1.00 95.06 109 LEU A C 1
ATOM 896 O O . LEU A 1 109 ? -4.620 7.777 -12.780 1.00 95.06 109 LEU A O 1
ATOM 900 N N . ILE A 1 110 ? -4.385 8.345 -10.611 1.00 95.56 110 ILE A N 1
ATOM 901 C CA . ILE A 1 110 ? -3.209 7.497 -10.365 1.00 95.56 110 ILE A CA 1
ATOM 902 C C . ILE A 1 110 ? -3.540 6.035 -10.678 1.00 95.56 110 ILE A C 1
ATOM 904 O O . ILE A 1 110 ? -2.797 5.385 -11.406 1.00 95.56 110 ILE A O 1
ATOM 908 N N . TRP A 1 111 ? -4.677 5.526 -10.199 1.00 95.31 111 TRP A N 1
ATOM 909 C CA . TRP A 1 111 ? -5.091 4.153 -10.486 1.00 95.31 111 TRP A CA 1
ATOM 910 C C . TRP A 1 111 ? -5.308 3.883 -11.967 1.00 95.31 111 TRP A C 1
ATOM 912 O O . TRP A 1 111 ? -4.841 2.863 -12.465 1.00 95.31 111 TRP A O 1
ATOM 922 N N . ILE A 1 112 ? -5.982 4.789 -12.676 1.00 96.75 112 ILE A N 1
ATOM 923 C CA . ILE A 1 112 ? -6.188 4.657 -14.122 1.00 96.75 112 ILE A CA 1
ATOM 924 C C . ILE A 1 112 ? -4.839 4.590 -14.846 1.00 96.75 112 ILE A C 1
ATOM 926 O O . ILE A 1 112 ? -4.657 3.724 -15.698 1.00 96.75 112 ILE A O 1
ATOM 930 N N . ALA A 1 113 ? -3.879 5.444 -14.477 1.00 97.00 113 ALA A N 1
ATOM 931 C CA . ALA A 1 113 ? -2.544 5.437 -15.067 1.00 97.00 113 ALA A CA 1
ATOM 932 C C . ALA A 1 113 ? -1.791 4.120 -14.803 1.00 97.00 113 ALA A C 1
ATOM 934 O O . ALA A 1 113 ? -1.224 3.545 -15.730 1.00 97.00 113 ALA A O 1
ATOM 935 N N . LEU A 1 114 ? -1.827 3.610 -13.566 1.00 97.00 114 LEU A N 1
ATOM 936 C CA . LEU A 1 114 ? -1.181 2.343 -13.208 1.00 97.00 114 LEU A CA 1
ATOM 937 C C . LEU A 1 114 ? -1.822 1.149 -13.930 1.00 97.00 114 LEU A C 1
ATOM 939 O O . LEU A 1 114 ? -1.106 0.301 -14.454 1.00 97.00 114 LEU A O 1
ATOM 943 N N . MET A 1 115 ? -3.155 1.100 -14.012 1.00 97.12 115 MET A N 1
ATOM 944 C CA . MET A 1 115 ? -3.864 0.047 -14.748 1.00 97.12 115 MET A CA 1
ATOM 945 C C . MET A 1 115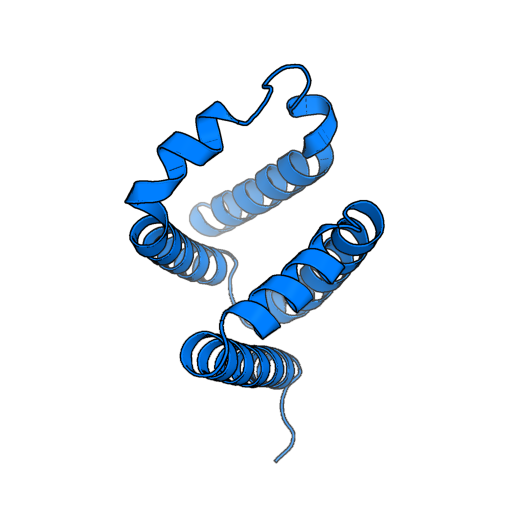 ? -3.546 0.092 -16.243 1.00 97.12 115 MET A C 1
ATOM 947 O O . MET A 1 115 ? -3.280 -0.948 -16.837 1.00 97.12 115 MET A O 1
ATOM 951 N N . ALA A 1 116 ? -3.525 1.283 -16.848 1.00 97.75 116 ALA A N 1
ATOM 952 C CA . ALA A 1 116 ? -3.155 1.444 -18.251 1.00 97.75 116 ALA A CA 1
ATOM 953 C C . ALA A 1 116 ? -1.720 0.962 -18.524 1.00 97.75 116 ALA A C 1
ATOM 955 O O . ALA A 1 116 ? -1.474 0.344 -19.557 1.00 97.75 116 ALA A O 1
ATOM 956 N N . TRP A 1 117 ? -0.789 1.193 -17.593 1.00 97.56 117 TRP A N 1
ATOM 957 C CA . TRP A 1 117 ? 0.583 0.697 -17.704 1.00 97.56 117 TRP A CA 1
ATOM 958 C C . TRP A 1 117 ? 0.635 -0.832 -17.676 1.00 97.56 117 TRP A C 1
ATOM 960 O O . TRP A 1 117 ? 1.212 -1.432 -18.574 1.00 97.56 117 TRP A O 1
ATOM 970 N N . VAL A 1 118 ? -0.020 -1.479 -16.710 1.00 96.69 118 VAL A N 1
ATOM 971 C CA . VAL A 1 118 ? -0.039 -2.952 -16.629 1.00 96.69 118 VAL A CA 1
ATOM 972 C C . VAL A 1 118 ? -0.689 -3.566 -17.863 1.00 96.69 118 VAL A C 1
ATOM 974 O O . VAL A 1 118 ? -0.176 -4.538 -18.400 1.00 96.69 118 VAL A O 1
ATOM 977 N N . ILE A 1 119 ? -1.796 -2.988 -18.341 1.00 97.75 119 ILE A N 1
ATOM 978 C CA . ILE A 1 119 ? -2.443 -3.423 -19.586 1.00 97.75 119 ILE A CA 1
ATOM 979 C C . ILE A 1 119 ? -1.457 -3.319 -20.746 1.00 97.75 119 ILE A C 1
ATOM 981 O O . ILE A 1 119 ? -1.354 -4.253 -21.534 1.00 97.75 119 ILE A O 1
ATOM 985 N N . LYS A 1 120 ? -0.716 -2.210 -20.841 1.00 97.06 120 LYS A N 1
ATOM 986 C CA . LYS A 1 120 ? 0.322 -2.067 -21.857 1.00 97.06 120 LYS A CA 1
ATOM 987 C C . LYS A 1 120 ? 1.327 -3.215 -21.755 1.00 97.06 120 LYS A C 1
ATOM 989 O O . LYS A 1 120 ? 1.496 -3.918 -22.728 1.00 97.06 120 LYS A O 1
ATOM 994 N N . GLU A 1 121 ? 1.904 -3.451 -20.583 1.00 95.56 121 GLU A N 1
ATOM 995 C CA . GLU A 1 121 ? 2.946 -4.466 -20.371 1.00 95.56 121 GLU A CA 1
ATOM 996 C C . GLU A 1 121 ? 2.465 -5.918 -20.552 1.00 95.56 121 GLU A C 1
ATOM 998 O O . GLU A 1 121 ? 3.256 -6.793 -20.888 1.00 95.56 121 GLU A O 1
ATOM 1003 N N . LEU A 1 122 ? 1.170 -6.187 -20.359 1.00 95.44 122 LEU A N 1
ATOM 1004 C CA . LEU A 1 122 ? 0.579 -7.508 -20.599 1.00 95.44 122 LEU A CA 1
ATOM 1005 C C . LEU A 1 122 ? 0.326 -7.808 -22.080 1.00 95.44 122 LEU A C 1
ATOM 1007 O O . LEU A 1 122 ? 0.322 -8.977 -22.463 1.00 95.44 122 LEU A O 1
ATOM 1011 N N . PHE A 1 123 ? 0.042 -6.786 -22.889 1.00 95.25 123 PHE A N 1
ATOM 1012 C CA . PHE A 1 123 ? -0.485 -6.969 -24.246 1.00 95.25 123 PHE A CA 1
ATOM 1013 C C . PHE A 1 123 ? 0.369 -6.340 -25.358 1.00 95.25 123 PHE A C 1
ATOM 1015 O O . PHE A 1 123 ? 0.100 -6.617 -26.527 1.00 95.25 123 PHE A O 1
ATOM 1022 N N . PHE A 1 124 ? 1.361 -5.511 -25.026 1.00 86.38 124 PHE A N 1
ATOM 1023 C CA . PHE A 1 124 ? 2.205 -4.762 -25.963 1.00 86.38 124 PHE A CA 1
ATOM 1024 C C . PHE A 1 124 ? 3.668 -4.742 -25.514 1.00 86.38 124 PHE A C 1
ATOM 1026 O O . PHE A 1 124 ? 4.531 -4.831 -26.414 1.00 86.38 124 PHE A O 1
#